Protein AF-A0A1F6CID1-F1 (afdb_monomer)

Secondary structure (DSSP, 8-state):
-HHHHHHHHHHHT-GGGTT-------SS---HHHHHHHHHHHTTS--------HHHHHTSTTTTT---TT--SS------HHHHHHH------HHHHHHHHHHHHHHH--S-PPTTGGGHHHHHHHHHHHHHHHHHHHTT-

Sequence (141 aa):
MEDAAENFLRALNSPDAAHQTYHIATQEVLTPERWAMLIYQAAGHACAITYVPEKVIQGQEVLKAYSSPLTRPIPYVHDLSRAERDFGFRTTPVAQWVQKTVDWYRAQYKGGPSKGYEHRAAELALMEKWNSAFERFVSQF

InterPro domains:
  IPR036291 NAD(P)-binding domain superfamily [SSF51735] (2-110)

Organism: Handelsmanbacteria sp. (strain RIFCSPLOWO2_12_FULL_64_10) (NCBI:txid1817868)

pLDDT: mean 90.68, std 7.28, range [62.41, 97.25]

Structure (mmCIF, N/CA/C/O backbone):
data_AF-A0A1F6CID1-F1
#
_entry.id   AF-A0A1F6CID1-F1
#
loop_
_atom_site.group_PDB
_atom_site.id
_atom_site.type_symbol
_atom_site.label_atom_id
_atom_site.label_alt_id
_atom_site.label_comp_id
_atom_site.label_asym_id
_atom_site.label_entity_id
_atom_site.label_seq_id
_atom_site.pdbx_PDB_ins_code
_atom_site.Cartn_x
_atom_site.Cartn_y
_atom_site.Cartn_z
_atom_site.occupancy
_atom_site.B_iso_or_equiv
_atom_site.auth_seq_id
_atom_site.auth_comp_id
_atom_site.auth_asym_id
_atom_site.auth_atom_id
_atom_site.pdbx_PDB_model_num
ATOM 1 N N . MET A 1 1 ? 13.700 -3.553 -4.966 1.00 63.53 1 MET A N 1
ATOM 2 C CA . MET A 1 1 ? 14.729 -2.756 -5.669 1.00 63.53 1 MET A CA 1
ATOM 3 C C . MET A 1 1 ? 15.201 -3.441 -6.949 1.00 63.53 1 MET A C 1
ATOM 5 O O . MET A 1 1 ? 15.569 -2.726 -7.866 1.00 63.53 1 MET A O 1
ATOM 9 N N . GLU A 1 2 ? 15.121 -4.775 -7.041 1.00 84.88 2 GLU A N 1
ATOM 10 C CA . GLU A 1 2 ? 15.492 -5.558 -8.236 1.00 84.88 2 GLU A CA 1
ATOM 11 C C . GLU A 1 2 ? 14.757 -5.107 -9.510 1.00 84.88 2 GLU A C 1
ATOM 13 O O . GLU A 1 2 ? 15.420 -4.699 -10.458 1.00 84.88 2 GLU A O 1
ATOM 18 N N . ASP A 1 3 ? 13.420 -5.041 -9.502 1.00 88.94 3 ASP A N 1
ATOM 19 C CA . ASP A 1 3 ? 12.649 -4.633 -10.690 1.00 88.94 3 ASP A CA 1
ATOM 20 C C . ASP A 1 3 ? 13.043 -3.251 -11.228 1.00 88.94 3 ASP A C 1
ATOM 22 O O . ASP A 1 3 ? 13.131 -3.050 -12.435 1.00 88.94 3 ASP A O 1
ATOM 26 N N . ALA A 1 4 ? 13.283 -2.272 -10.350 1.00 88.00 4 ALA A N 1
ATOM 27 C CA . ALA A 1 4 ? 13.658 -0.926 -10.780 1.00 88.00 4 ALA A CA 1
ATOM 28 C C . ALA A 1 4 ? 15.013 -0.933 -11.506 1.00 88.00 4 ALA A C 1
ATOM 30 O O . ALA A 1 4 ? 15.154 -0.297 -12.547 1.00 88.00 4 ALA A O 1
ATOM 31 N N . ALA A 1 5 ? 15.984 -1.687 -10.983 1.00 91.50 5 ALA A N 1
ATOM 32 C CA . ALA A 1 5 ? 17.291 -1.843 -11.608 1.00 91.50 5 ALA A CA 1
ATOM 33 C C . ALA A 1 5 ? 17.193 -2.599 -12.942 1.00 91.50 5 ALA A C 1
ATOM 35 O O . ALA A 1 5 ? 17.777 -2.169 -13.934 1.00 91.50 5 ALA A O 1
ATOM 36 N N . GLU A 1 6 ? 16.416 -3.681 -12.998 1.00 92.81 6 GLU A N 1
ATOM 37 C CA . GLU A 1 6 ? 16.235 -4.457 -14.225 1.00 92.81 6 GLU A CA 1
ATOM 38 C C . GLU A 1 6 ? 15.565 -3.625 -15.326 1.00 92.81 6 GLU A C 1
ATOM 40 O O . GLU A 1 6 ? 16.035 -3.599 -16.462 1.00 92.81 6 GLU A O 1
ATOM 45 N N . ASN A 1 7 ? 14.510 -2.878 -14.995 1.00 93.00 7 ASN A N 1
ATOM 46 C CA . ASN A 1 7 ? 13.846 -2.002 -15.958 1.00 93.00 7 ASN A CA 1
ATOM 47 C C . ASN A 1 7 ? 14.724 -0.828 -16.394 1.00 93.00 7 ASN A C 1
ATOM 49 O O . ASN A 1 7 ? 14.651 -0.413 -17.548 1.00 93.00 7 ASN A O 1
ATOM 53 N N . PHE A 1 8 ? 15.590 -0.326 -15.514 1.00 93.38 8 PHE A N 1
ATOM 54 C CA . PHE A 1 8 ? 16.579 0.676 -15.891 1.00 93.38 8 PHE A CA 1
ATOM 55 C C . PHE A 1 8 ? 17.575 0.124 -16.920 1.00 93.38 8 PHE A C 1
ATOM 57 O O . PHE A 1 8 ? 17.846 0.779 -17.923 1.00 93.38 8 PHE A O 1
ATOM 64 N N . LEU A 1 9 ? 18.056 -1.110 -16.736 1.00 94.69 9 LEU A N 1
ATOM 65 C CA . LEU A 1 9 ? 18.908 -1.781 -17.723 1.00 94.69 9 LEU A CA 1
ATOM 66 C C . LEU A 1 9 ? 18.174 -2.023 -19.049 1.00 94.69 9 LEU A C 1
ATOM 68 O O . LEU A 1 9 ? 18.762 -1.840 -20.112 1.00 94.69 9 LEU A O 1
ATOM 72 N N . ARG A 1 10 ? 16.891 -2.399 -19.009 1.00 94.94 10 ARG A N 1
ATOM 73 C CA . ARG A 1 10 ? 16.064 -2.536 -20.221 1.00 94.94 10 ARG A CA 1
ATOM 74 C C . ARG A 1 10 ? 15.965 -1.215 -20.981 1.00 94.94 10 ARG A C 1
ATOM 76 O O . ARG A 1 10 ? 16.165 -1.205 -22.190 1.00 94.94 10 ARG A O 1
ATOM 83 N N . ALA A 1 11 ? 15.721 -0.113 -20.274 1.00 95.00 11 ALA A N 1
ATOM 84 C CA . ALA A 1 11 ? 15.662 1.216 -20.872 1.00 95.00 11 ALA A CA 1
ATOM 85 C C . ALA A 1 11 ? 17.015 1.636 -21.472 1.00 95.00 11 ALA A C 1
ATOM 87 O O . ALA A 1 11 ? 17.051 2.106 -22.602 1.00 95.00 11 ALA A O 1
ATOM 88 N N . LEU A 1 12 ? 18.134 1.405 -20.775 1.00 94.94 12 LEU A N 1
ATOM 89 C CA . LEU A 1 12 ? 19.475 1.717 -21.295 1.00 94.94 12 LEU A CA 1
ATOM 90 C C . LEU A 1 12 ? 19.817 0.964 -22.587 1.00 94.94 12 LEU A C 1
ATOM 92 O O . LEU A 1 12 ? 20.545 1.487 -23.426 1.00 94.94 12 LEU A O 1
ATOM 96 N N . ASN A 1 13 ? 19.305 -0.257 -22.737 1.00 95.00 13 ASN A N 1
ATOM 97 C CA . ASN A 1 13 ? 19.557 -1.100 -23.902 1.00 95.00 13 ASN A CA 1
ATOM 98 C C . ASN A 1 13 ? 18.533 -0.904 -25.032 1.00 95.00 13 ASN A C 1
ATOM 100 O O . ASN A 1 13 ? 18.645 -1.569 -26.061 1.00 95.00 13 ASN A O 1
ATOM 104 N N . SER A 1 14 ? 17.542 -0.022 -24.859 1.00 95.31 14 SER A N 1
ATOM 105 C CA . SER A 1 14 ? 16.543 0.268 -25.885 1.00 95.31 14 SER A CA 1
ATOM 106 C C . SER A 1 14 ? 16.866 1.576 -26.615 1.00 95.31 14 SER A C 1
ATOM 108 O O . SER A 1 14 ? 16.868 2.640 -25.990 1.00 95.31 14 SER A O 1
ATOM 110 N N . PRO A 1 15 ? 17.076 1.543 -27.944 1.00 94.00 15 PRO A N 1
ATOM 111 C CA . PRO A 1 15 ? 17.193 2.757 -28.748 1.00 94.00 15 PRO A CA 1
ATOM 112 C C . PRO A 1 15 ? 15.956 3.662 -28.647 1.00 94.00 15 PRO A C 1
ATOM 114 O O . PRO A 1 15 ? 16.092 4.884 -28.656 1.00 94.00 15 PRO A O 1
ATOM 117 N N . ASP A 1 16 ? 14.766 3.074 -28.490 1.00 95.19 16 ASP A N 1
ATOM 118 C CA . ASP A 1 16 ? 13.491 3.800 -28.419 1.00 95.19 16 ASP A CA 1
ATOM 119 C C . ASP A 1 16 ? 13.345 4.605 -27.117 1.00 95.19 16 ASP A C 1
ATOM 121 O O . ASP A 1 16 ? 12.575 5.565 -27.056 1.00 95.19 16 ASP A O 1
ATOM 125 N N . ALA A 1 17 ? 14.123 4.256 -26.086 1.00 93.56 17 ALA A N 1
ATOM 126 C CA . ALA A 1 17 ? 14.154 4.970 -24.814 1.00 93.56 17 ALA A CA 1
ATOM 127 C C . ALA A 1 17 ? 14.998 6.256 -24.839 1.00 93.56 17 ALA A C 1
ATOM 129 O O . ALA A 1 17 ? 14.925 7.065 -23.906 1.00 93.56 17 ALA A O 1
ATOM 130 N N . ALA A 1 18 ? 15.787 6.480 -25.894 1.00 93.69 18 ALA A N 1
ATOM 131 C CA . ALA A 1 18 ? 16.653 7.646 -25.997 1.00 93.69 18 ALA A CA 1
ATOM 132 C C . ALA A 1 18 ? 15.844 8.957 -26.047 1.00 93.69 18 ALA A C 1
ATOM 134 O O . ALA A 1 18 ? 14.921 9.123 -26.845 1.00 93.69 18 ALA A O 1
ATOM 135 N N . HIS A 1 19 ? 16.229 9.921 -25.203 1.00 93.56 19 HIS A N 1
ATOM 136 C CA . HIS A 1 19 ? 15.591 11.243 -25.085 1.00 93.56 19 HIS A CA 1
ATOM 137 C C . HIS A 1 19 ? 14.110 11.215 -24.676 1.00 93.56 19 HIS A C 1
ATOM 139 O O . HIS A 1 19 ? 13.376 12.168 -24.939 1.00 93.56 19 HIS A O 1
ATOM 145 N N . GLN A 1 20 ? 13.668 10.142 -24.017 1.00 95.50 20 GLN A N 1
ATOM 146 C CA . GLN A 1 20 ? 12.290 9.992 -23.564 1.00 95.50 20 GLN A CA 1
ATOM 147 C C . GLN A 1 20 ? 12.165 10.043 -22.042 1.00 95.50 20 GLN A C 1
ATOM 149 O O . GLN A 1 20 ? 13.088 9.711 -21.300 1.00 95.50 20 GLN A O 1
ATOM 154 N N . THR A 1 21 ? 10.972 10.426 -21.585 1.00 94.12 21 THR A N 1
ATOM 155 C CA . THR A 1 21 ? 10.573 10.377 -20.174 1.00 94.12 21 THR A CA 1
ATOM 156 C C . THR A 1 21 ? 9.521 9.293 -19.985 1.00 94.12 21 THR A C 1
ATOM 158 O O . THR A 1 21 ? 8.555 9.218 -20.751 1.00 94.12 21 THR A O 1
ATOM 161 N N . TYR A 1 22 ? 9.694 8.488 -18.936 1.00 93.81 22 TYR A N 1
ATOM 162 C CA . TYR A 1 22 ? 8.811 7.381 -18.579 1.00 93.81 22 TYR A CA 1
ATOM 163 C C . TYR A 1 22 ? 8.396 7.459 -17.114 1.00 93.81 22 TYR A C 1
ATOM 165 O O . TYR A 1 22 ? 9.179 7.864 -16.254 1.00 93.81 22 TYR A O 1
ATOM 173 N N . HIS A 1 23 ? 7.180 7.004 -16.824 1.00 91.19 23 HIS A N 1
ATOM 174 C CA . HIS A 1 23 ? 6.785 6.664 -15.464 1.00 91.19 23 HIS A CA 1
ATOM 175 C C . HIS A 1 23 ? 7.241 5.240 -15.146 1.00 91.19 23 HIS A C 1
ATOM 177 O O . HIS A 1 23 ? 7.015 4.326 -15.934 1.00 91.19 23 HIS A O 1
ATOM 183 N N . ILE A 1 24 ? 7.856 5.061 -13.978 1.00 89.12 24 ILE A N 1
ATOM 184 C CA . ILE A 1 24 ? 8.244 3.756 -13.443 1.00 89.12 24 ILE A CA 1
ATOM 185 C C . ILE A 1 24 ? 7.465 3.545 -12.148 1.00 89.12 24 ILE A C 1
ATOM 187 O O . ILE A 1 24 ? 7.702 4.227 -11.152 1.00 89.12 24 ILE A O 1
ATOM 191 N N . ALA A 1 25 ? 6.509 2.623 -12.184 1.00 89.75 25 ALA A N 1
ATOM 192 C CA . ALA A 1 25 ? 5.639 2.286 -11.063 1.00 89.75 25 ALA A CA 1
ATOM 193 C C . ALA A 1 25 ? 5.206 0.817 -11.161 1.00 89.75 25 ALA A C 1
ATOM 195 O O . ALA A 1 25 ? 5.449 0.157 -12.169 1.00 89.75 25 ALA A O 1
ATOM 196 N N . THR A 1 26 ? 4.563 0.292 -10.122 1.00 89.62 26 THR A N 1
ATOM 197 C CA . THR A 1 26 ? 3.958 -1.043 -10.181 1.00 89.62 26 THR A CA 1
ATOM 198 C C . THR A 1 26 ? 2.867 -1.091 -11.254 1.00 89.62 26 THR A C 1
ATOM 200 O O . THR A 1 26 ? 2.051 -0.177 -11.336 1.00 89.62 26 THR A O 1
ATOM 203 N N . GLN A 1 27 ? 2.834 -2.161 -12.059 1.00 92.31 27 GLN A N 1
ATOM 204 C CA . GLN A 1 27 ? 1.794 -2.356 -13.080 1.00 92.31 27 GLN A CA 1
ATOM 205 C C . GLN A 1 27 ? 0.415 -2.676 -12.481 1.00 92.31 27 GLN A C 1
ATOM 207 O O . GLN A 1 27 ? -0.612 -2.405 -13.099 1.00 92.31 27 GLN A O 1
ATOM 212 N N . GLU A 1 28 ? 0.371 -3.251 -11.278 1.00 93.25 28 GLU A N 1
ATOM 213 C CA . GLU A 1 28 ? -0.884 -3.504 -10.572 1.00 93.25 28 GLU A CA 1
ATOM 214 C C . G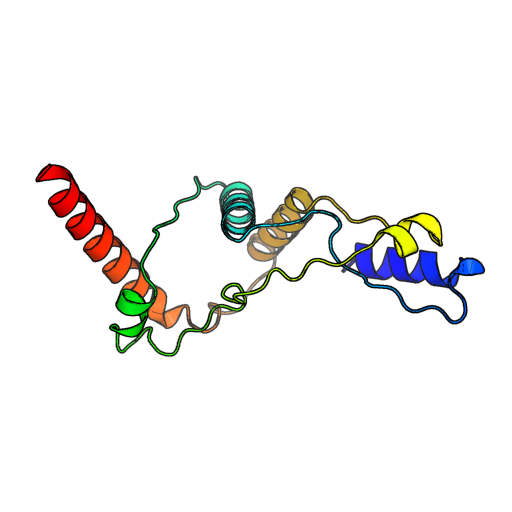LU A 1 28 ? -1.400 -2.227 -9.896 1.00 93.25 28 GLU A C 1
ATOM 216 O O . GLU A 1 28 ? -0.705 -1.613 -9.084 1.00 93.25 28 GLU A O 1
ATOM 221 N N . VAL A 1 29 ? -2.655 -1.866 -10.172 1.00 90.88 29 VAL A N 1
ATOM 222 C CA . VAL A 1 29 ? -3.363 -0.806 -9.442 1.00 90.88 29 VAL A CA 1
ATOM 223 C C . VAL A 1 29 ? -3.836 -1.352 -8.095 1.00 90.88 29 VAL A C 1
ATOM 225 O O . VAL A 1 29 ? -4.517 -2.378 -8.030 1.00 90.88 29 VAL A O 1
ATOM 228 N N . LEU A 1 30 ? -3.487 -0.657 -7.012 1.00 89.38 30 LEU A N 1
ATOM 229 C CA . LEU A 1 30 ? -3.772 -1.082 -5.642 1.00 89.38 30 LEU A CA 1
ATOM 230 C C . LEU A 1 30 ? -4.685 -0.085 -4.934 1.00 89.38 30 LEU A C 1
ATOM 232 O O . LEU A 1 30 ? -4.445 1.121 -4.966 1.00 89.38 30 LEU A O 1
ATOM 236 N N . THR A 1 31 ? -5.691 -0.608 -4.236 1.00 89.56 31 THR A N 1
ATOM 237 C CA . THR A 1 31 ? -6.425 0.151 -3.219 1.00 89.56 31 THR A CA 1
ATOM 238 C C . THR A 1 31 ? -5.766 -0.042 -1.849 1.00 89.56 31 THR A C 1
ATOM 240 O O . THR A 1 31 ? -5.072 -1.049 -1.646 1.00 89.56 31 THR A O 1
ATOM 243 N N . PRO A 1 32 ? -5.981 0.870 -0.882 1.00 88.00 32 PRO A N 1
ATOM 244 C CA . PRO A 1 32 ? -5.510 0.687 0.490 1.00 88.00 32 PRO A CA 1
ATOM 245 C C . PRO A 1 32 ? -5.975 -0.634 1.121 1.00 88.00 32 PRO A C 1
ATOM 247 O O . PRO A 1 32 ? -5.197 -1.286 1.815 1.00 88.00 32 PRO A O 1
ATOM 250 N N . GLU A 1 33 ? -7.201 -1.075 0.835 1.00 91.06 33 GLU A N 1
ATOM 251 C CA . GLU A 1 33 ? -7.752 -2.341 1.329 1.00 91.06 33 GLU A CA 1
ATOM 252 C C . GLU A 1 33 ? -6.996 -3.537 0.757 1.00 91.06 33 GLU A C 1
ATOM 254 O O . GLU A 1 33 ? -6.588 -4.427 1.504 1.00 91.06 33 GLU A O 1
ATOM 259 N N . ARG A 1 34 ? -6.751 -3.554 -0.562 1.00 92.31 34 ARG A N 1
ATOM 260 C CA . ARG A 1 34 ? -5.984 -4.635 -1.195 1.00 92.31 34 ARG A CA 1
ATOM 261 C C . ARG A 1 34 ? -4.546 -4.658 -0.687 1.00 92.31 34 ARG A C 1
ATOM 263 O O . ARG A 1 34 ? -4.009 -5.734 -0.443 1.00 92.31 34 ARG A O 1
ATOM 270 N N . TRP A 1 35 ? -3.940 -3.490 -0.491 1.00 91.94 35 TRP A N 1
ATOM 271 C CA . TRP A 1 35 ? -2.606 -3.369 0.089 1.00 91.94 35 TRP A CA 1
ATOM 272 C C . TRP A 1 35 ? -2.536 -3.943 1.510 1.00 91.94 35 TRP A C 1
ATOM 274 O O . TRP A 1 35 ? -1.692 -4.795 1.789 1.00 91.94 35 TRP A O 1
ATOM 284 N N . ALA A 1 36 ? -3.459 -3.537 2.389 1.00 92.44 36 ALA A N 1
ATOM 285 C CA . ALA A 1 36 ? -3.554 -4.057 3.750 1.00 92.44 36 ALA A CA 1
ATOM 286 C C . ALA A 1 36 ? -3.776 -5.576 3.756 1.00 92.44 36 ALA A C 1
ATOM 288 O O . ALA A 1 36 ? -3.089 -6.299 4.476 1.00 92.44 36 ALA A O 1
ATOM 289 N N . MET A 1 37 ? -4.677 -6.076 2.910 1.00 95.31 37 MET A N 1
ATOM 290 C CA . MET A 1 37 ? -4.955 -7.504 2.790 1.00 95.31 37 MET A CA 1
ATOM 291 C C . MET A 1 37 ? -3.705 -8.313 2.423 1.00 95.31 37 MET A C 1
ATOM 293 O O . MET A 1 37 ? -3.436 -9.320 3.075 1.00 95.31 37 MET A O 1
ATOM 297 N N . LEU A 1 38 ? -2.924 -7.867 1.433 1.00 96.06 38 LEU A N 1
ATOM 298 C CA . LEU A 1 38 ? -1.693 -8.553 1.023 1.00 96.06 38 LEU A CA 1
ATOM 299 C C . LEU A 1 38 ? -0.662 -8.612 2.158 1.00 96.06 38 LEU A C 1
ATOM 301 O O . LEU A 1 38 ? -0.027 -9.647 2.351 1.00 96.06 38 LEU A O 1
ATOM 305 N N . ILE A 1 39 ? -0.525 -7.537 2.942 1.00 94.94 39 ILE A N 1
ATOM 306 C CA . ILE A 1 39 ? 0.382 -7.506 4.100 1.00 94.94 39 ILE A CA 1
ATOM 307 C C . ILE A 1 39 ? -0.069 -8.502 5.173 1.00 94.94 39 ILE A C 1
ATOM 309 O O . ILE A 1 39 ? 0.749 -9.275 5.668 1.00 94.94 39 ILE A O 1
ATOM 313 N N . TYR A 1 40 ? -1.359 -8.513 5.520 1.00 95.56 40 TYR A N 1
ATOM 314 C CA . TYR A 1 40 ? -1.907 -9.446 6.511 1.00 95.56 40 TYR A CA 1
ATOM 315 C C . TYR A 1 40 ? -1.730 -10.903 6.080 1.00 95.56 40 TYR A C 1
ATOM 317 O O . TYR A 1 40 ? -1.262 -11.722 6.871 1.00 95.56 40 TYR A O 1
ATOM 325 N N . GLN A 1 41 ? -2.033 -11.210 4.817 1.00 96.38 41 GLN A N 1
ATOM 326 C CA . GLN A 1 41 ? -1.858 -12.547 4.253 1.00 96.38 41 GLN A CA 1
ATOM 327 C C . GLN A 1 41 ? -0.394 -12.990 4.291 1.00 96.38 41 GLN A C 1
ATOM 329 O O . GLN A 1 41 ? -0.109 -14.080 4.782 1.00 96.38 41 GLN A O 1
ATOM 334 N N . ALA A 1 42 ? 0.539 -12.136 3.862 1.00 97.25 42 ALA A N 1
ATOM 335 C CA . ALA A 1 42 ? 1.970 -12.432 3.931 1.00 97.25 42 ALA A CA 1
ATOM 336 C C . ALA A 1 42 ? 2.469 -12.602 5.378 1.00 97.25 42 ALA A C 1
ATOM 338 O O . ALA A 1 42 ? 3.365 -13.402 5.666 1.00 97.25 42 ALA A O 1
ATOM 339 N N . ALA A 1 43 ? 1.849 -11.886 6.317 1.00 95.56 43 ALA A N 1
ATOM 340 C CA . ALA A 1 43 ? 2.082 -12.046 7.742 1.00 95.56 43 ALA A CA 1
ATOM 341 C C . ALA A 1 43 ? 1.374 -13.279 8.350 1.00 95.56 43 ALA A C 1
ATOM 343 O O . ALA A 1 43 ? 1.600 -13.578 9.519 1.00 95.56 43 ALA A O 1
ATOM 344 N N . GLY A 1 44 ? 0.586 -14.046 7.593 1.00 96.50 44 GLY A N 1
ATOM 345 C CA . GLY A 1 44 ? -0.107 -15.239 8.091 1.00 96.50 44 GLY A CA 1
ATOM 346 C C . GLY A 1 44 ?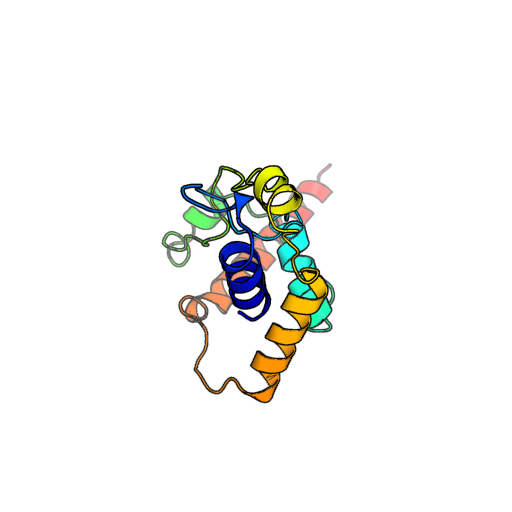 -1.327 -14.936 8.967 1.00 96.50 44 GLY A C 1
ATOM 347 O O . GLY A 1 44 ? -1.705 -15.759 9.797 1.00 96.50 44 GLY A O 1
ATOM 348 N N . HIS A 1 45 ? -1.940 -13.763 8.801 1.00 95.50 45 HIS A N 1
ATOM 349 C CA . HIS A 1 45 ? -3.111 -13.329 9.557 1.00 95.50 45 HIS A CA 1
ATOM 350 C C . HIS A 1 45 ? -4.302 -13.045 8.634 1.00 95.50 45 HIS A C 1
ATOM 352 O O . HIS A 1 45 ? -4.145 -12.610 7.493 1.00 95.50 45 HIS A O 1
ATOM 358 N N . ALA A 1 46 ? -5.517 -13.243 9.149 1.00 93.75 46 ALA A N 1
ATOM 359 C CA . ALA A 1 46 ? -6.720 -12.743 8.494 1.00 93.75 46 ALA A CA 1
ATOM 360 C C . ALA A 1 46 ? -6.738 -11.210 8.553 1.00 93.75 46 ALA A C 1
ATOM 362 O O . ALA A 1 46 ? -6.460 -10.625 9.601 1.00 93.75 46 ALA A O 1
ATOM 363 N N . CYS A 1 47 ? -7.051 -10.560 7.431 1.00 93.31 47 CYS A N 1
ATOM 364 C CA . CYS A 1 47 ? -7.101 -9.105 7.376 1.00 93.31 47 CYS A CA 1
ATOM 365 C C . CYS A 1 47 ? -8.274 -8.568 8.204 1.00 93.31 47 CYS A C 1
ATOM 367 O O . CYS A 1 47 ? -9.409 -9.004 8.025 1.00 93.31 47 CYS A O 1
ATOM 369 N N . ALA A 1 48 ? -7.991 -7.604 9.080 1.00 90.56 48 ALA A N 1
ATOM 370 C CA . ALA A 1 48 ? -8.989 -6.889 9.861 1.00 90.56 48 ALA A CA 1
ATOM 371 C C . ALA A 1 48 ? -8.876 -5.387 9.575 1.00 90.56 48 ALA A C 1
ATOM 373 O O . ALA A 1 48 ? -7.840 -4.770 9.834 1.00 90.56 48 ALA A O 1
ATOM 374 N N . ILE A 1 49 ? -9.948 -4.806 9.032 1.00 90.75 49 ILE A N 1
ATOM 375 C CA . ILE A 1 49 ? -10.048 -3.380 8.706 1.00 90.75 49 ILE A CA 1
ATOM 376 C C . ILE A 1 49 ? -11.248 -2.814 9.460 1.00 90.75 49 ILE A C 1
ATOM 378 O O . ILE A 1 49 ? -12.349 -3.349 9.366 1.00 90.75 49 ILE A O 1
ATOM 382 N N . THR A 1 50 ? -11.036 -1.725 10.198 1.00 91.44 50 THR A N 1
ATOM 383 C CA . THR A 1 50 ? -12.117 -0.954 10.821 1.00 91.44 50 THR A CA 1
ATOM 384 C C . THR A 1 50 ? -12.239 0.390 10.118 1.00 91.44 50 THR A C 1
ATOM 386 O O . THR A 1 50 ? -11.278 1.156 10.062 1.00 91.44 50 THR A O 1
ATOM 389 N N . TYR A 1 51 ? -13.424 0.676 9.584 1.00 90.62 51 TYR A N 1
ATOM 390 C CA . TYR A 1 51 ? -13.707 1.918 8.869 1.00 90.62 51 TYR A CA 1
ATOM 391 C C . TYR A 1 51 ? -14.178 2.987 9.855 1.00 90.62 51 TYR A C 1
ATOM 393 O O . TYR A 1 51 ? -15.334 2.990 10.280 1.00 90.62 51 TYR A O 1
ATOM 401 N N . VAL A 1 52 ? -13.270 3.889 10.228 1.00 89.94 52 VAL A N 1
ATOM 402 C CA . VAL A 1 52 ? -13.546 5.004 11.142 1.00 89.94 52 VAL A CA 1
ATOM 403 C C . VAL A 1 52 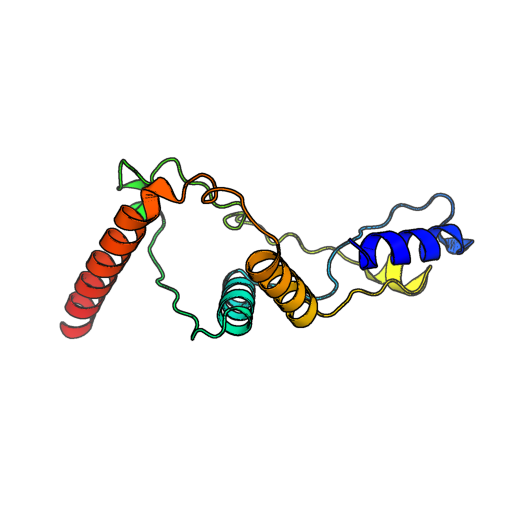? -13.592 6.313 10.346 1.00 89.94 52 VAL A C 1
ATOM 405 O O . VAL A 1 52 ? -12.637 6.606 9.624 1.00 89.94 52 VAL A O 1
ATOM 408 N N . PRO A 1 53 ? -14.653 7.134 10.466 1.00 89.69 53 PRO A N 1
ATOM 409 C CA . PRO A 1 53 ? -14.702 8.440 9.822 1.00 89.69 53 PRO A CA 1
ATOM 410 C C . PRO A 1 53 ? -13.558 9.347 10.282 1.00 89.69 53 PRO A C 1
ATOM 412 O O . PRO A 1 53 ? -13.264 9.431 11.474 1.00 89.69 53 PRO A O 1
ATOM 415 N N . GLU A 1 54 ? -12.975 10.108 9.356 1.00 86.12 54 GLU A N 1
ATOM 416 C CA . GLU A 1 54 ? -11.844 11.002 9.639 1.00 86.12 54 GLU A CA 1
ATOM 417 C C . GLU A 1 54 ? -12.121 11.959 10.808 1.00 86.12 54 GLU A C 1
ATOM 419 O O . GLU A 1 54 ? -11.285 12.110 11.693 1.00 86.12 54 GLU A O 1
ATOM 424 N N . LYS A 1 55 ? -13.331 12.532 10.884 1.00 88.44 55 LYS A N 1
ATOM 425 C CA . LYS A 1 55 ? -13.736 13.428 11.983 1.00 88.44 55 LYS A CA 1
ATOM 426 C C . LYS A 1 55 ? -13.633 12.773 13.365 1.00 88.44 55 LYS A C 1
ATOM 428 O O . LYS A 1 55 ? -13.358 13.452 14.348 1.00 88.44 55 LYS A O 1
ATOM 433 N N . VAL A 1 56 ? -13.857 11.462 13.449 1.00 90.88 56 VAL A N 1
ATOM 434 C CA . VAL A 1 56 ? -13.762 10.699 14.701 1.00 90.88 56 VAL A CA 1
ATOM 435 C C . VAL A 1 56 ? -12.298 10.482 15.087 1.00 90.88 56 VAL A C 1
ATOM 437 O O . VAL A 1 56 ? -11.961 10.589 16.266 1.00 90.88 56 VAL A O 1
ATOM 440 N N . ILE A 1 57 ? -11.428 10.240 14.09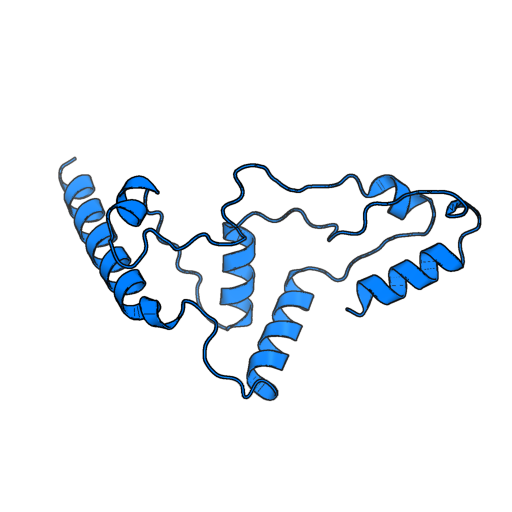9 1.00 88.88 57 ILE A N 1
ATOM 441 C CA . ILE A 1 57 ? -9.974 10.114 14.289 1.00 88.88 57 ILE A CA 1
ATOM 442 C C . ILE A 1 57 ? -9.376 11.462 14.711 1.00 88.88 57 ILE A C 1
ATOM 444 O O . ILE A 1 57 ? -8.666 11.534 15.710 1.00 88.88 57 ILE A O 1
ATOM 448 N N . GLN A 1 58 ? -9.712 12.542 14.001 1.00 86.88 58 GLN A N 1
ATOM 449 C CA . GLN A 1 58 ? -9.242 13.902 14.287 1.00 86.88 58 GLN A CA 1
ATOM 450 C C . GLN A 1 58 ? -9.715 14.424 15.651 1.00 86.88 58 GLN A C 1
ATOM 452 O O . GLN A 1 58 ? -9.046 15.260 16.250 1.00 86.88 58 GLN A O 1
ATOM 457 N N . GLY A 1 59 ? -10.837 13.911 16.165 1.00 89.38 59 GLY A N 1
ATOM 458 C CA . GLY A 1 59 ? -11.305 14.197 17.521 1.00 89.38 59 GLY A CA 1
ATOM 459 C C . GLY A 1 59 ? -10.463 13.551 18.631 1.00 89.38 59 GLY A C 1
ATOM 460 O O . GLY A 1 59 ? -10.686 13.853 19.801 1.00 89.38 59 GLY A O 1
ATOM 461 N N . GLN A 1 60 ? -9.517 12.661 18.305 1.00 89.00 60 GLN A N 1
ATOM 462 C CA . GLN A 1 60 ? -8.586 12.092 19.279 1.00 89.00 60 GLN A CA 1
ATOM 463 C C . GLN A 1 60 ? -7.311 12.935 19.352 1.00 89.00 60 GLN A C 1
ATOM 465 O O . GLN A 1 60 ? -6.519 12.957 18.411 1.00 89.00 60 GLN A O 1
ATOM 470 N N . GLU A 1 61 ? -7.054 13.552 20.506 1.00 87.88 61 G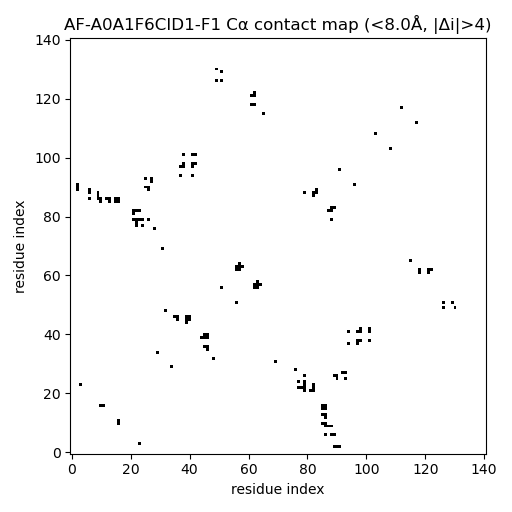LU A N 1
ATOM 471 C CA . GLU A 1 61 ? -5.874 14.404 20.732 1.00 87.88 61 GLU A CA 1
ATOM 472 C C . GLU A 1 61 ? -4.543 13.731 20.363 1.00 87.88 61 GLU A C 1
ATOM 474 O O . GLU A 1 61 ? -3.650 14.376 19.818 1.00 87.88 61 GLU A O 1
ATOM 479 N N . VAL A 1 62 ? -4.430 12.424 20.615 1.00 87.62 62 VAL A N 1
ATOM 480 C CA . VAL A 1 62 ? -3.219 11.630 20.354 1.00 87.62 62 VAL A CA 1
ATOM 481 C C . VAL A 1 62 ? -3.065 11.266 18.870 1.00 87.62 62 VAL A C 1
ATOM 483 O O . VAL A 1 62 ? -1.946 11.095 18.400 1.00 87.62 62 VAL A O 1
ATOM 486 N N . LEU A 1 63 ? -4.166 11.171 18.114 1.00 85.56 63 LEU A N 1
ATOM 487 C CA . LEU A 1 63 ? -4.156 10.710 16.717 1.00 85.56 63 LEU A CA 1
ATOM 488 C C . LEU A 1 63 ? -4.368 11.841 15.703 1.00 85.56 63 LEU A C 1
ATOM 490 O O . LEU A 1 63 ? -4.145 11.635 14.515 1.00 85.56 63 LEU A O 1
ATOM 494 N N . LYS A 1 64 ? -4.739 13.052 16.140 1.00 81.50 64 LYS A N 1
ATOM 495 C CA . LYS A 1 64 ? -5.023 14.194 15.250 1.00 81.50 64 LYS A CA 1
ATOM 496 C C . LYS A 1 64 ? -3.859 14.589 14.335 1.00 81.50 64 LYS A C 1
ATOM 498 O O . LYS A 1 64 ? -4.080 15.143 13.266 1.00 81.50 64 LYS A O 1
ATOM 503 N N . ALA A 1 65 ? -2.622 14.335 14.768 1.00 75.75 65 ALA A N 1
ATOM 504 C CA . ALA A 1 65 ? -1.411 14.648 14.010 1.00 75.75 65 ALA A CA 1
ATOM 505 C C . ALA A 1 65 ? -0.973 13.507 13.074 1.00 75.75 65 ALA A C 1
ATOM 507 O O . ALA A 1 65 ? -0.002 13.657 12.331 1.00 75.75 65 ALA A O 1
ATOM 508 N N . TYR A 1 66 ? -1.657 12.360 13.113 1.00 70.69 66 TYR A N 1
ATOM 509 C CA . TYR A 1 66 ? -1.323 11.214 12.286 1.00 70.69 66 TYR A CA 1
ATOM 510 C C . TYR A 1 66 ? -1.851 11.411 10.863 1.00 70.69 66 TYR A C 1
ATOM 512 O O . TYR A 1 66 ? -3.055 11.446 10.622 1.00 70.69 66 TYR A O 1
ATOM 520 N N . SER A 1 67 ? -0.930 11.512 9.906 1.00 67.81 67 SER A N 1
ATOM 521 C CA . SER A 1 67 ? -1.231 11.515 8.476 1.00 67.81 67 SER A CA 1
ATOM 522 C C . SER A 1 67 ? -0.564 10.296 7.855 1.00 67.81 67 SER A C 1
ATOM 524 O O . SER A 1 67 ? 0.662 10.247 7.720 1.00 67.81 67 SER A O 1
ATOM 526 N N . SER A 1 68 ? -1.357 9.270 7.544 1.00 66.12 68 SER A N 1
ATOM 527 C CA . SER A 1 68 ? -0.828 8.079 6.884 1.00 66.12 68 SER A CA 1
ATOM 528 C C . SER A 1 68 ? -0.400 8.436 5.456 1.00 66.12 68 SER A C 1
ATOM 530 O O . SER A 1 68 ? -1.138 9.104 4.738 1.00 66.12 68 SER A O 1
ATOM 532 N N . PRO A 1 69 ? 0.752 7.955 4.964 1.00 62.41 69 PRO A N 1
ATOM 533 C CA . PRO A 1 69 ? 1.148 8.178 3.573 1.00 62.41 69 PRO A CA 1
ATOM 534 C C . PRO A 1 69 ? 0.144 7.596 2.556 1.00 62.41 69 PRO A C 1
ATOM 536 O O . PRO A 1 69 ? 0.196 7.960 1.382 1.00 62.41 69 PRO A O 1
ATOM 539 N N . LEU A 1 70 ? -0.776 6.726 2.999 1.00 68.75 70 LEU A N 1
ATOM 540 C CA . LEU A 1 70 ? -1.841 6.133 2.188 1.00 68.75 70 LEU A CA 1
ATOM 541 C C . LEU A 1 70 ? -3.148 6.952 2.167 1.00 68.75 70 LEU A C 1
ATOM 543 O O . LEU A 1 70 ? -4.062 6.575 1.443 1.00 68.75 70 LEU A O 1
ATOM 547 N N . THR A 1 71 ? -3.268 8.063 2.907 1.00 66.50 71 THR A N 1
ATOM 548 C CA . THR A 1 71 ? -4.503 8.885 2.961 1.00 66.50 71 THR A CA 1
ATOM 549 C C . THR A 1 71 ? -4.577 9.959 1.876 1.00 66.50 71 THR A C 1
ATOM 551 O O . THR A 1 71 ? -5.359 10.905 1.983 1.00 66.50 71 THR A O 1
ATOM 554 N N . ARG A 1 72 ? -3.776 9.852 0.808 1.00 69.94 72 ARG A N 1
ATOM 555 C CA . ARG A 1 72 ? -3.883 10.796 -0.310 1.00 69.94 72 ARG A CA 1
ATOM 556 C C . ARG A 1 72 ? -5.271 10.664 -0.956 1.00 69.94 72 ARG A C 1
ATOM 558 O O . ARG A 1 72 ? -5.643 9.557 -1.334 1.00 69.94 72 ARG A O 1
ATOM 565 N N . PRO A 1 73 ? -6.013 11.770 -1.146 1.00 69.50 73 PRO A N 1
ATOM 566 C CA . PRO A 1 73 ? -7.382 11.718 -1.666 1.00 69.50 73 PRO A CA 1
ATOM 567 C C . PRO A 1 73 ? -7.453 11.397 -3.166 1.00 69.50 73 PRO A C 1
ATOM 569 O O . PRO A 1 73 ? -8.540 11.214 -3.703 1.00 69.50 73 PRO A O 1
ATOM 572 N N . ILE A 1 74 ? -6.308 11.356 -3.855 1.00 78.50 74 ILE A N 1
ATOM 573 C CA . ILE A 1 74 ? -6.226 11.158 -5.301 1.00 78.50 74 ILE A CA 1
ATOM 574 C C . ILE A 1 74 ? -5.400 9.895 -5.573 1.00 78.50 74 ILE A C 1
ATOM 576 O O . ILE A 1 74 ? -4.242 9.837 -5.136 1.00 78.50 74 ILE A O 1
ATOM 580 N N . PRO A 1 75 ? -5.953 8.905 -6.304 1.00 80.88 75 PRO A N 1
ATOM 581 C CA . PRO A 1 75 ? -5.192 7.757 -6.774 1.00 80.88 75 PRO A CA 1
ATOM 582 C C . PRO A 1 75 ? -3.974 8.206 -7.583 1.00 80.88 75 PRO A C 1
ATOM 584 O O . PRO A 1 75 ? -4.086 9.009 -8.507 1.00 80.88 75 PRO A O 1
ATOM 587 N N . TYR A 1 76 ? -2.805 7.671 -7.247 1.00 84.19 76 TYR A N 1
ATOM 588 C CA . TYR A 1 76 ? -1.566 7.949 -7.965 1.00 84.19 76 TYR A CA 1
ATOM 589 C C . TYR A 1 76 ? -1.278 6.802 -8.939 1.00 84.19 76 TYR A C 1
ATOM 591 O O . TYR A 1 76 ? -0.534 5.875 -8.625 1.00 84.19 76 TYR A O 1
ATOM 599 N N . VAL A 1 77 ? -1.951 6.834 -10.092 1.00 89.25 77 VAL A N 1
ATOM 600 C CA . VAL A 1 77 ? -1.879 5.802 -11.138 1.00 89.25 77 VAL A CA 1
ATOM 601 C C . VAL A 1 77 ? -1.280 6.414 -12.399 1.00 89.25 77 VAL A C 1
ATOM 603 O O . VAL A 1 77 ? -1.720 7.471 -12.849 1.00 89.25 77 VAL A O 1
ATOM 606 N N . HIS A 1 78 ? -0.279 5.749 -12.969 1.00 90.69 78 HIS A N 1
ATOM 607 C CA . HIS A 1 78 ? 0.414 6.206 -14.169 1.00 90.69 78 HIS A CA 1
ATOM 608 C C . HIS A 1 78 ? 0.090 5.328 -15.372 1.00 90.69 78 HIS A C 1
ATOM 610 O O . HIS A 1 78 ? -0.081 4.120 -15.236 1.00 90.69 78 HIS A O 1
ATOM 616 N N . ASP A 1 79 ? 0.083 5.935 -16.559 1.00 92.56 79 ASP A N 1
ATOM 617 C CA . ASP A 1 79 ? 0.145 5.184 -17.810 1.00 92.56 79 ASP A CA 1
ATOM 618 C C . ASP A 1 79 ? 1.574 4.663 -18.022 1.00 92.56 79 ASP A C 1
ATOM 620 O O . ASP A 1 79 ? 2.527 5.441 -18.145 1.00 92.56 79 ASP A O 1
ATOM 624 N N . LEU A 1 80 ? 1.703 3.336 -18.039 1.00 95.25 80 LEU A N 1
ATOM 625 C CA . LEU A 1 80 ? 2.959 2.610 -18.227 1.00 95.25 80 LEU A CA 1
ATOM 626 C C . LEU A 1 80 ? 3.090 2.027 -19.641 1.00 95.25 80 LEU A C 1
ATOM 628 O O . LEU A 1 80 ? 4.128 1.457 -19.973 1.00 95.25 80 LEU A O 1
ATOM 632 N N . SER A 1 81 ? 2.082 2.210 -20.504 1.00 94.81 81 SER A N 1
ATOM 633 C CA . SER A 1 81 ? 2.016 1.603 -21.839 1.00 94.81 81 SER A CA 1
ATOM 634 C C . SER A 1 81 ? 3.233 1.941 -22.696 1.00 94.81 81 SER A C 1
ATOM 636 O O . SER A 1 81 ? 3.705 1.126 -23.484 1.00 94.81 81 SER A O 1
ATOM 638 N N . ARG A 1 82 ? 3.771 3.151 -22.529 1.00 95.31 82 ARG A N 1
ATOM 639 C CA . ARG A 1 82 ? 4.961 3.605 -23.241 1.00 95.31 82 ARG A CA 1
ATOM 640 C C . ARG A 1 82 ? 6.206 2.815 -22.841 1.00 95.31 82 ARG A C 1
ATOM 642 O O . ARG A 1 82 ? 6.931 2.344 -23.704 1.00 95.31 82 ARG A O 1
ATOM 649 N N . ALA A 1 83 ? 6.418 2.628 -21.542 1.00 96.12 83 ALA A N 1
ATOM 650 C CA . ALA A 1 83 ? 7.537 1.850 -21.021 1.00 96.12 83 ALA A CA 1
ATOM 651 C C . ALA A 1 83 ? 7.426 0.367 -21.423 1.00 96.12 83 ALA A C 1
ATOM 653 O O . ALA A 1 83 ? 8.413 -0.293 -21.749 1.00 96.12 83 ALA A O 1
ATOM 654 N N . GLU A 1 84 ? 6.200 -0.160 -21.447 1.00 95.81 84 GLU A N 1
ATOM 655 C CA . GLU A 1 84 ? 5.927 -1.530 -21.879 1.00 95.81 84 GLU A CA 1
ATOM 656 C C . GLU A 1 84 ? 6.235 -1.759 -23.358 1.00 95.81 84 GLU A C 1
ATOM 658 O O . GLU A 1 84 ? 6.787 -2.805 -23.694 1.00 95.81 84 GLU A O 1
ATOM 663 N N . ARG A 1 85 ? 5.897 -0.803 -24.230 1.00 95.94 85 ARG A N 1
ATOM 664 C CA . ARG A 1 85 ? 6.200 -0.888 -25.664 1.00 95.94 85 ARG A CA 1
ATOM 665 C C . ARG A 1 85 ? 7.681 -0.683 -25.953 1.00 95.94 85 ARG A C 1
ATOM 667 O O . ARG A 1 85 ? 8.264 -1.500 -26.653 1.00 95.94 85 ARG A O 1
ATOM 674 N N . ASP A 1 86 ? 8.267 0.383 -25.412 1.00 96.69 86 ASP A N 1
ATOM 675 C CA . ASP A 1 86 ? 9.581 0.866 -25.847 1.00 96.69 86 ASP A CA 1
ATOM 676 C C . ASP A 1 86 ? 10.728 -0.003 -25.293 1.00 96.69 86 ASP A C 1
ATOM 678 O O . ASP A 1 86 ? 11.782 -0.108 -25.911 1.00 96.69 86 ASP A O 1
ATOM 682 N N . PHE A 1 87 ? 10.561 -0.646 -24.130 1.00 96.19 87 PHE A N 1
ATOM 683 C CA . PHE A 1 87 ? 11.615 -1.498 -23.553 1.00 96.19 87 PHE A CA 1
ATOM 684 C C . PHE A 1 87 ? 11.097 -2.714 -22.772 1.00 96.19 87 PHE A C 1
ATOM 686 O O . PHE A 1 87 ? 11.833 -3.334 -21.999 1.00 96.19 87 PHE A O 1
ATOM 693 N N . GLY A 1 88 ? 9.830 -3.091 -22.962 1.00 95.31 88 GLY A N 1
ATOM 694 C CA . GLY A 1 88 ? 9.279 -4.286 -22.327 1.00 95.31 88 GLY A CA 1
ATOM 695 C C . GLY A 1 88 ? 9.230 -4.181 -20.805 1.00 95.31 88 GLY A C 1
ATOM 696 O O . GLY A 1 88 ? 9.564 -5.157 -20.132 1.00 95.31 88 GLY A O 1
ATOM 697 N N . PHE A 1 89 ? 8.861 -3.015 -20.262 1.00 95.94 89 PHE A N 1
ATOM 698 C CA . PHE A 1 89 ? 8.726 -2.789 -18.819 1.00 95.94 89 PHE A CA 1
ATOM 699 C C . PHE A 1 89 ? 7.892 -3.876 -18.130 1.00 95.94 89 PHE A C 1
ATOM 701 O O . PHE A 1 89 ? 6.800 -4.206 -18.601 1.00 95.94 89 PHE A O 1
ATOM 708 N N . ARG A 1 90 ? 8.383 -4.434 -17.019 1.00 93.94 90 ARG A N 1
ATOM 709 C CA . ARG A 1 90 ? 7.669 -5.453 -16.231 1.00 93.94 90 ARG A CA 1
ATOM 710 C C . ARG A 1 90 ? 7.949 -5.307 -14.744 1.00 93.94 90 ARG A C 1
ATOM 712 O O . ARG A 1 90 ? 9.061 -4.962 -14.360 1.00 93.94 90 ARG A O 1
ATOM 719 N N . THR A 1 91 ? 6.972 -5.641 -13.910 1.00 94.19 91 THR A N 1
ATOM 720 C CA . THR A 1 91 ? 7.149 -5.680 -12.451 1.00 94.19 91 THR A CA 1
ATOM 721 C C . THR A 1 91 ? 6.826 -7.050 -11.879 1.00 94.19 91 THR A C 1
ATOM 723 O O . THR A 1 91 ? 5.911 -7.728 -12.347 1.00 94.19 91 THR A O 1
ATOM 726 N N . THR A 1 92 ? 7.548 -7.433 -10.830 1.00 94.69 92 THR A N 1
ATOM 727 C CA . THR A 1 92 ? 7.209 -8.567 -9.974 1.00 94.69 92 THR A CA 1
ATOM 728 C C . THR A 1 92 ? 5.797 -8.360 -9.406 1.00 94.69 92 THR A C 1
ATOM 730 O O . THR A 1 92 ? 5.488 -7.249 -8.962 1.00 94.69 92 THR A O 1
ATOM 733 N N . PRO A 1 93 ? 4.935 -9.398 -9.374 1.00 95.31 93 PRO A N 1
ATOM 734 C CA . PRO A 1 93 ? 3.617 -9.289 -8.762 1.00 95.31 93 PRO A CA 1
ATOM 735 C C . PRO A 1 93 ? 3.700 -8.791 -7.317 1.00 95.31 93 PRO A C 1
ATOM 737 O O . PRO A 1 93 ? 4.511 -9.278 -6.522 1.00 95.31 93 PRO A O 1
ATOM 740 N N . VAL A 1 94 ? 2.823 -7.860 -6.950 1.00 95.06 94 VAL A N 1
ATOM 741 C CA . VAL A 1 94 ? 2.848 -7.162 -5.659 1.00 95.06 94 VAL A CA 1
ATOM 742 C C . VAL A 1 94 ? 2.805 -8.148 -4.500 1.00 95.06 94 VAL A C 1
ATOM 744 O O . VAL A 1 94 ? 3.539 -7.983 -3.533 1.00 95.06 94 VAL A O 1
ATOM 747 N N . ALA A 1 95 ? 1.998 -9.205 -4.602 1.00 96.06 95 ALA A N 1
ATOM 748 C CA . ALA A 1 95 ? 1.898 -10.228 -3.562 1.00 96.06 95 ALA A CA 1
ATOM 749 C C . ALA A 1 95 ? 3.252 -10.899 -3.261 1.00 96.06 95 ALA A C 1
ATOM 751 O O . ALA A 1 95 ? 3.608 -11.084 -2.100 1.00 96.06 95 ALA A O 1
ATOM 752 N N . GLN A 1 96 ? 4.037 -11.209 -4.298 1.00 96.25 96 GLN A N 1
ATOM 753 C CA . GLN A 1 96 ? 5.368 -11.799 -4.128 1.00 96.25 96 GLN A CA 1
ATOM 754 C C . GLN A 1 96 ? 6.341 -10.791 -3.520 1.00 96.25 96 GLN A C 1
ATOM 756 O O . GLN A 1 96 ? 7.144 -11.143 -2.657 1.00 96.25 96 GLN A O 1
ATOM 761 N N . TRP A 1 97 ? 6.260 -9.531 -3.952 1.00 94.19 97 TRP A N 1
ATOM 762 C CA . TRP A 1 97 ? 7.082 -8.462 -3.399 1.00 94.19 97 TRP A CA 1
ATOM 763 C C . TRP A 1 97 ? 6.800 -8.246 -1.906 1.00 94.19 97 TRP A C 1
ATOM 765 O O . TRP A 1 97 ? 7.732 -8.240 -1.103 1.00 94.19 97 TRP A O 1
ATOM 775 N N . VAL A 1 98 ? 5.522 -8.165 -1.523 1.00 95.69 98 VAL A N 1
ATOM 776 C CA . VAL A 1 98 ? 5.089 -8.035 -0.125 1.00 95.69 98 VAL A CA 1
ATOM 777 C C . VAL A 1 98 ? 5.569 -9.226 0.704 1.00 95.69 98 VAL A C 1
ATOM 779 O O . VAL A 1 98 ? 6.122 -9.014 1.783 1.00 95.69 98 VAL A O 1
ATOM 782 N N . GLN A 1 99 ? 5.444 -10.458 0.195 1.00 97.19 99 GLN A N 1
ATOM 783 C CA . GLN A 1 99 ? 5.945 -11.647 0.889 1.00 97.19 99 GLN A CA 1
ATOM 784 C C . GLN A 1 99 ? 7.451 -11.553 1.161 1.00 97.19 99 GLN A C 1
ATOM 786 O O . GLN A 1 99 ? 7.869 -11.669 2.312 1.00 97.19 99 GLN A O 1
ATOM 791 N N . LYS A 1 100 ? 8.258 -11.244 0.135 1.00 95.75 100 LYS A N 1
ATOM 792 C CA . LYS A 1 100 ? 9.712 -11.062 0.286 1.00 95.75 100 LYS A CA 1
ATOM 793 C C . LYS A 1 100 ? 10.045 -10.006 1.347 1.00 95.75 100 LYS A C 1
ATOM 795 O O . LYS A 1 100 ? 10.966 -10.194 2.141 1.00 95.75 100 LYS A O 1
ATOM 800 N N . THR A 1 101 ? 9.308 -8.893 1.376 1.00 94.12 101 THR A N 1
ATOM 801 C CA . THR A 1 101 ? 9.506 -7.831 2.373 1.00 94.12 101 THR A CA 1
ATOM 802 C C . THR A 1 101 ? 9.160 -8.292 3.788 1.00 94.12 101 THR A C 1
ATOM 804 O O . THR A 1 101 ? 9.929 -8.021 4.711 1.00 94.12 101 THR A O 1
ATOM 807 N N . VAL A 1 102 ? 8.046 -9.004 3.977 1.00 95.56 102 VAL A N 1
ATOM 808 C CA . VAL A 1 102 ? 7.654 -9.552 5.286 1.00 95.56 102 VAL A CA 1
ATOM 809 C C . VAL A 1 102 ? 8.678 -10.574 5.781 1.00 95.56 102 VAL A C 1
ATOM 811 O O . VAL A 1 102 ? 9.089 -10.512 6.943 1.00 95.56 102 VAL A O 1
ATOM 814 N N . ASP A 1 103 ? 9.140 -11.466 4.907 1.00 96.12 103 ASP A N 1
ATOM 815 C CA . ASP A 1 103 ? 10.147 -12.474 5.246 1.00 96.12 103 ASP A CA 1
ATOM 816 C C . ASP A 1 103 ? 11.467 -11.820 5.666 1.00 96.12 103 ASP A C 1
ATOM 818 O O . ASP A 1 103 ? 12.048 -12.180 6.694 1.00 96.12 103 ASP A O 1
ATOM 822 N N . TRP A 1 104 ? 11.909 -10.793 4.931 1.00 95.62 104 TRP A N 1
ATOM 823 C CA . TRP A 1 104 ? 13.083 -10.009 5.305 1.00 95.62 104 TRP A CA 1
ATOM 824 C C . TRP A 1 104 ? 12.898 -9.314 6.658 1.00 95.62 104 TRP A C 1
ATOM 826 O O . TRP A 1 104 ? 13.801 -9.365 7.494 1.00 95.62 104 TRP A O 1
ATOM 836 N N . TYR A 1 105 ? 11.732 -8.710 6.913 1.00 94.12 105 TYR A N 1
ATOM 837 C CA . TYR A 1 105 ? 11.459 -8.037 8.184 1.00 94.12 105 TYR A CA 1
ATOM 838 C C . TYR A 1 105 ? 11.532 -9.018 9.362 1.00 94.12 105 TYR A C 1
ATOM 840 O O . TYR A 1 105 ? 12.136 -8.718 10.386 1.00 94.12 105 TYR A O 1
ATOM 848 N N . ARG A 1 106 ? 11.000 -10.234 9.202 1.00 93.31 106 ARG A N 1
ATOM 849 C CA . ARG A 1 106 ? 11.071 -11.289 10.226 1.00 93.31 106 ARG A CA 1
ATOM 850 C C . ARG A 1 106 ? 12.489 -11.793 10.469 1.00 93.31 106 ARG A C 1
ATOM 852 O O . ARG A 1 106 ? 12.879 -12.002 11.616 1.00 93.31 106 ARG A O 1
ATOM 859 N N . ALA A 1 107 ? 13.247 -12.022 9.401 1.00 96.00 107 ALA A N 1
ATOM 860 C CA . ALA A 1 107 ? 14.556 -12.655 9.498 1.00 96.00 107 ALA A CA 1
ATOM 861 C C . ALA A 1 107 ? 15.669 -11.666 9.885 1.00 96.00 107 ALA A C 1
ATOM 863 O O . ALA A 1 107 ? 16.549 -12.001 10.681 1.00 96.00 107 ALA A O 1
ATOM 864 N N . GLN A 1 108 ? 15.636 -10.451 9.333 1.00 96.00 108 GLN A N 1
ATOM 865 C CA . GLN A 1 108 ? 16.789 -9.547 9.297 1.00 96.00 108 GLN A CA 1
ATOM 866 C C . GLN A 1 108 ? 16.582 -8.235 10.057 1.00 96.00 108 GLN A C 1
ATOM 868 O O . GLN A 1 108 ? 17.559 -7.654 10.527 1.00 96.00 108 GLN A O 1
ATOM 873 N N . TYR A 1 109 ? 15.348 -7.744 10.207 1.00 94.00 109 TYR A N 1
ATOM 874 C CA . TYR A 1 109 ? 15.126 -6.460 10.872 1.00 94.00 109 TYR A CA 1
ATOM 875 C C . TYR A 1 109 ? 15.408 -6.555 12.377 1.00 94.00 109 TYR A C 1
ATOM 877 O O . TYR A 1 109 ? 14.882 -7.422 13.074 1.00 94.00 109 TYR A O 1
ATOM 885 N N . LYS A 1 110 ? 16.250 -5.646 12.882 1.00 93.12 110 LYS A N 1
ATOM 886 C CA . LYS A 1 110 ? 16.617 -5.528 14.308 1.00 93.12 110 LYS A CA 1
ATOM 887 C C . LYS A 1 110 ? 16.365 -4.128 14.878 1.00 93.12 110 LYS A C 1
ATOM 889 O O . LYS A 1 110 ? 16.827 -3.820 15.972 1.00 93.12 110 LYS A O 1
ATOM 894 N N . GLY A 1 111 ? 15.691 -3.264 14.119 1.00 91.75 111 GLY A N 1
ATOM 895 C CA . GLY A 1 11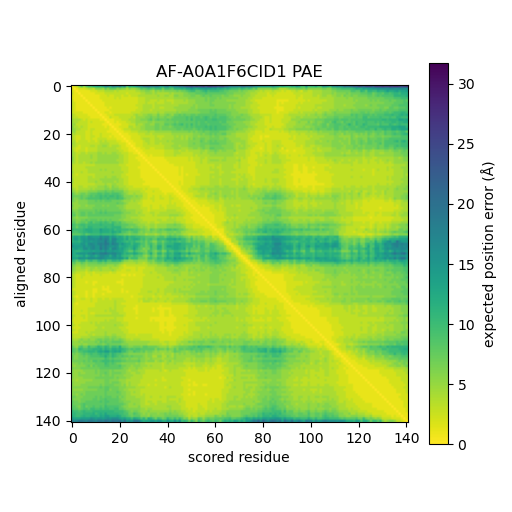1 ? 15.348 -1.918 14.570 1.00 91.75 111 GLY A CA 1
ATOM 896 C C . GLY A 1 111 ? 14.187 -1.915 15.565 1.00 91.75 111 GLY A C 1
ATOM 897 O O . GLY A 1 111 ? 13.528 -2.931 15.787 1.00 91.75 111 GLY A O 1
ATOM 898 N N . GLY A 1 112 ? 13.940 -0.751 16.163 1.00 89.69 112 GLY A N 1
ATOM 899 C CA . GLY A 1 112 ? 12.759 -0.528 16.994 1.00 89.69 112 GLY A CA 1
ATOM 900 C C . GLY A 1 112 ? 11.467 -0.414 16.172 1.00 89.69 112 GLY A C 1
ATOM 901 O O . GLY A 1 112 ? 11.498 -0.468 14.944 1.00 89.69 112 GLY A O 1
ATOM 902 N N . PRO A 1 113 ? 10.315 -0.231 16.831 1.00 86.56 113 PRO A N 1
ATOM 903 C CA . PRO A 1 113 ? 9.049 0.015 16.150 1.00 86.56 113 PRO A CA 1
ATOM 904 C C . PRO A 1 113 ? 9.121 1.215 15.196 1.00 86.56 113 PRO A C 1
ATOM 906 O O . PRO A 1 113 ? 9.884 2.160 15.409 1.00 86.56 113 PRO A O 1
ATOM 909 N N . SER A 1 114 ? 8.294 1.198 14.149 1.00 84.88 114 SER A N 1
ATOM 910 C CA . SER A 1 114 ? 8.134 2.355 13.267 1.00 84.88 114 SER A CA 1
ATOM 911 C C . SER A 1 114 ? 7.625 3.574 14.044 1.00 84.88 114 SER A C 1
ATOM 913 O O . SER A 1 114 ? 6.867 3.443 15.002 1.00 84.88 114 SER A O 1
ATOM 915 N N . LYS A 1 115 ? 8.006 4.777 13.607 1.00 84.50 115 LYS A N 1
ATOM 916 C CA . LYS A 1 115 ? 7.485 6.031 14.169 1.00 84.50 115 LYS A CA 1
ATOM 917 C C . LYS A 1 115 ? 5.950 6.052 14.124 1.00 84.50 115 LYS A C 1
ATOM 919 O O . LYS A 1 115 ? 5.371 5.717 13.091 1.00 84.50 115 LYS A O 1
ATOM 924 N N . GLY A 1 116 ? 5.315 6.481 15.211 1.00 83.81 116 GLY A N 1
ATOM 925 C CA . GLY A 1 116 ? 3.862 6.498 15.387 1.00 83.81 116 GLY A CA 1
ATOM 926 C C . GLY A 1 116 ? 3.310 5.225 16.035 1.00 83.81 116 GLY A C 1
ATOM 927 O O . GLY A 1 116 ? 2.192 5.245 16.547 1.00 83.81 116 GLY A O 1
ATOM 928 N N . TYR A 1 117 ? 4.080 4.130 16.081 1.00 87.56 117 TYR A N 1
ATOM 929 C CA . TYR A 1 117 ? 3.641 2.876 16.702 1.00 87.56 117 TYR A CA 1
ATOM 930 C C . TYR A 1 117 ? 3.515 2.982 18.232 1.00 87.56 117 TYR A C 1
ATOM 932 O O . TYR A 1 117 ? 2.822 2.183 18.857 1.00 87.56 117 TYR A O 1
ATOM 940 N N . GLU A 1 118 ? 4.102 4.012 18.844 1.00 88.44 118 GLU A N 1
ATOM 941 C CA . GLU A 1 118 ? 3.852 4.413 20.231 1.00 88.44 118 GLU A CA 1
ATOM 942 C C . GLU A 1 118 ? 2.369 4.716 20.515 1.00 88.44 118 GLU A C 1
ATOM 944 O O . GLU A 1 118 ? 1.915 4.578 21.650 1.00 88.44 118 GLU A O 1
ATOM 949 N N . HIS A 1 119 ? 1.588 5.072 19.491 1.00 89.31 119 HIS A N 1
ATOM 950 C CA . HIS A 1 119 ? 0.156 5.347 19.608 1.00 89.31 119 HIS A CA 1
ATOM 951 C C . HIS A 1 119 ? -0.721 4.113 19.367 1.00 89.31 119 HIS A C 1
ATOM 953 O O . HIS A 1 119 ? -1.945 4.213 19.453 1.00 89.31 119 HIS A O 1
ATOM 959 N N . ARG A 1 120 ? -0.132 2.931 19.129 1.00 90.31 120 ARG A N 1
ATOM 960 C CA . ARG A 1 120 ? -0.865 1.708 18.768 1.00 90.31 120 ARG A CA 1
ATOM 961 C C . ARG A 1 120 ? -1.964 1.338 19.766 1.00 90.31 120 ARG A C 1
ATOM 963 O O . ARG A 1 120 ? -3.042 0.911 19.366 1.00 90.31 120 ARG A O 1
ATOM 970 N N . ALA A 1 121 ? -1.718 1.525 21.061 1.00 92.88 121 ALA A N 1
ATOM 971 C CA . ALA A 1 121 ? -2.725 1.270 22.090 1.00 92.88 121 ALA A CA 1
ATOM 972 C C . ALA A 1 121 ? -3.945 2.202 21.956 1.00 92.88 121 ALA A C 1
ATOM 974 O O . ALA A 1 121 ? -5.079 1.756 22.112 1.00 92.88 121 ALA A O 1
ATOM 975 N N . ALA A 1 122 ? -3.727 3.475 21.613 1.00 92.38 122 ALA A N 1
ATOM 976 C CA . ALA A 1 122 ? -4.806 4.431 21.376 1.00 92.38 122 ALA A CA 1
ATOM 977 C C . ALA A 1 122 ? -5.593 4.104 20.095 1.00 92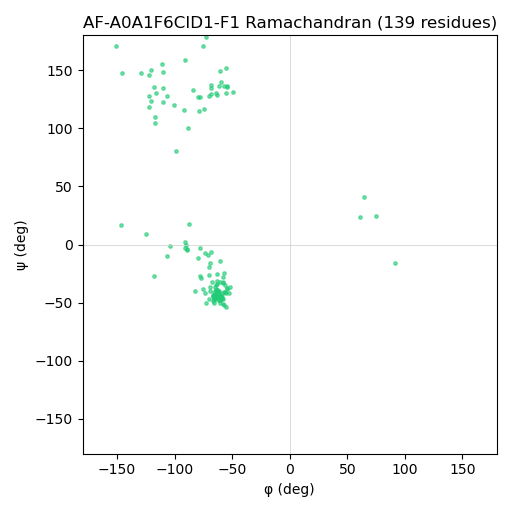.38 122 ALA A C 1
ATOM 979 O O . ALA A 1 122 ? -6.816 4.236 20.088 1.00 92.38 122 ALA A O 1
ATOM 980 N N . GLU A 1 123 ? -4.924 3.629 19.037 1.00 91.56 123 GLU A N 1
ATOM 981 C CA . GLU A 1 123 ? -5.593 3.153 17.817 1.00 91.56 123 GLU A CA 1
ATOM 982 C C . GLU A 1 123 ? -6.535 1.976 18.108 1.00 91.56 123 GLU A C 1
ATOM 984 O O . GLU A 1 123 ? -7.689 1.985 17.678 1.00 91.56 123 GLU A O 1
ATOM 989 N N . LEU A 1 124 ? -6.060 0.978 18.863 1.00 93.75 124 LEU A N 1
ATOM 990 C CA . LEU A 1 124 ? -6.853 -0.198 19.232 1.00 93.75 124 LEU A CA 1
ATOM 991 C C . LEU A 1 124 ? -8.036 0.178 20.135 1.00 93.75 124 LEU A C 1
ATOM 993 O O . LEU A 1 124 ? -9.154 -0.266 19.890 1.00 93.75 124 LEU A O 1
ATOM 997 N N . ALA A 1 125 ? -7.826 1.063 21.113 1.00 94.62 125 ALA A N 1
ATOM 998 C CA . ALA A 1 125 ? -8.904 1.546 21.975 1.00 94.62 125 ALA A CA 1
ATOM 999 C C . ALA A 1 125 ? -9.978 2.323 21.189 1.00 94.62 125 ALA A C 1
ATOM 1001 O O . ALA A 1 125 ? -11.176 2.174 21.445 1.00 94.62 125 ALA A O 1
ATOM 1002 N N . LEU A 1 126 ? -9.571 3.142 20.208 1.00 94.00 126 LEU A N 1
ATOM 1003 C CA . LEU A 1 126 ? -10.507 3.830 19.319 1.00 94.00 126 LEU A CA 1
ATOM 1004 C C . LEU A 1 126 ? -11.307 2.830 18.479 1.00 94.00 126 LEU A C 1
ATOM 1006 O O . LEU A 1 126 ? -12.524 2.970 18.369 1.00 94.00 126 LEU A O 1
ATOM 1010 N N . MET A 1 127 ? -10.629 1.830 17.912 1.00 94.44 127 MET A N 1
ATOM 1011 C CA . MET A 1 127 ? -11.242 0.765 17.119 1.00 94.44 127 MET A CA 1
ATOM 1012 C C . MET A 1 127 ? -12.322 0.025 17.918 1.00 94.44 127 MET A C 1
ATOM 1014 O O . MET A 1 127 ? -13.459 -0.079 17.461 1.00 94.44 127 MET A O 1
ATOM 1018 N N . GLU A 1 128 ? -11.995 -0.444 19.123 1.00 95.81 128 GLU A N 1
ATOM 1019 C CA . GLU A 1 128 ? -12.931 -1.163 19.997 1.00 95.81 128 GLU A CA 1
ATOM 1020 C C . GLU A 1 128 ? -14.152 -0.309 20.351 1.00 95.81 128 GLU A C 1
ATOM 1022 O O . GLU A 1 128 ? -15.299 -0.752 20.220 1.00 95.81 128 GLU A O 1
ATOM 1027 N N . LYS A 1 129 ? -13.919 0.950 20.746 1.00 95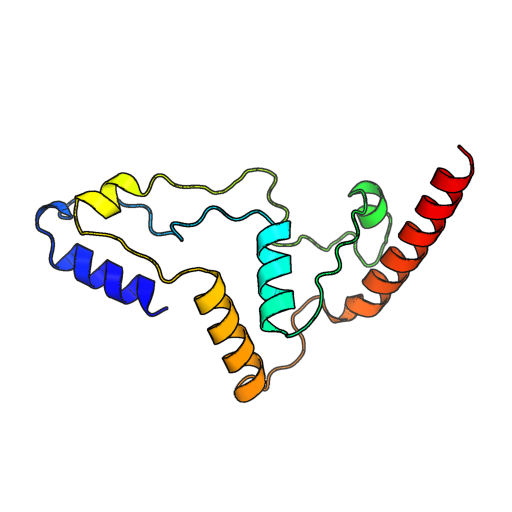.50 129 LYS A N 1
ATOM 1028 C CA . LYS A 1 129 ? -14.988 1.904 21.061 1.00 95.50 129 LYS A CA 1
ATOM 1029 C C . LYS A 1 129 ? -15.889 2.171 19.856 1.00 95.50 129 LYS A C 1
ATOM 1031 O O . LYS A 1 129 ? -17.107 2.246 20.021 1.00 95.50 129 LYS A O 1
ATOM 1036 N N . TRP A 1 130 ? -15.304 2.338 18.670 1.00 95.75 130 TRP A N 1
ATOM 1037 C CA . TRP A 1 130 ? -16.040 2.601 17.437 1.00 95.75 130 TRP A CA 1
ATOM 1038 C C . TRP A 1 130 ? -16.914 1.414 17.041 1.00 95.75 130 TRP A C 1
ATOM 1040 O O . TRP A 1 130 ? -18.115 1.598 16.865 1.00 95.75 130 TRP A O 1
ATOM 1050 N N . ASN A 1 131 ? -16.351 0.205 16.994 1.00 95.25 131 ASN A N 1
ATOM 1051 C CA . ASN A 1 131 ? -17.096 -1.005 16.641 1.00 95.25 131 ASN A CA 1
ATOM 1052 C C . ASN A 1 131 ? -18.253 -1.246 17.618 1.00 95.25 131 ASN A C 1
ATOM 1054 O O . ASN A 1 131 ? -19.388 -1.424 17.191 1.00 95.25 131 ASN A O 1
ATOM 1058 N N . SER A 1 132 ? -18.009 -1.089 18.923 1.00 95.88 132 SER A N 1
ATOM 1059 C CA . SER A 1 132 ? -19.051 -1.234 19.951 1.00 95.88 132 SER A CA 1
ATOM 1060 C C . SER A 1 132 ? -20.161 -0.177 19.839 1.00 95.88 132 SER A C 1
ATOM 1062 O O . SER A 1 132 ? -21.319 -0.415 20.184 1.00 95.88 132 SER A O 1
ATOM 1064 N N . ALA A 1 133 ? -19.827 1.051 19.430 1.00 95.19 133 ALA A N 1
ATOM 1065 C CA . ALA A 1 133 ? -20.817 2.102 19.198 1.00 95.19 133 ALA A CA 1
ATOM 1066 C C . ALA A 1 133 ? -21.617 1.850 17.914 1.00 95.19 133 ALA A C 1
ATOM 1068 O O . ALA A 1 133 ? -22.834 2.024 17.916 1.00 95.19 133 ALA A O 1
ATOM 1069 N N . PHE A 1 134 ? -20.944 1.414 16.851 1.00 94.44 134 PHE A N 1
ATOM 1070 C CA . PHE A 1 134 ? -21.558 1.102 15.570 1.00 94.44 134 PHE A CA 1
ATOM 1071 C C . PHE A 1 134 ? -22.507 -0.095 15.672 1.00 94.44 134 PHE A C 1
ATOM 1073 O O . PHE A 1 134 ? -23.647 0.006 15.235 1.00 94.44 134 PHE A O 1
ATOM 1080 N N . GLU A 1 135 ? -22.099 -1.180 16.332 1.00 95.00 135 GLU A N 1
ATOM 1081 C CA . GLU A 1 135 ? -22.954 -2.349 16.573 1.00 95.00 135 GLU A CA 1
ATOM 1082 C C . GLU A 1 135 ? -24.219 -1.979 17.353 1.00 95.00 135 GLU A C 1
ATOM 1084 O O . GLU A 1 135 ? -25.319 -2.343 16.944 1.00 95.00 135 GLU A O 1
ATOM 1089 N N . ARG A 1 136 ? -24.086 -1.184 18.427 1.00 96.69 136 ARG A N 1
ATOM 1090 C CA . ARG A 1 136 ? -25.241 -0.689 19.198 1.00 96.69 136 ARG A CA 1
ATOM 1091 C C . ARG A 1 136 ? -26.168 0.206 18.384 1.00 96.69 136 ARG A C 1
ATOM 1093 O O . ARG A 1 136 ? -27.364 0.217 18.647 1.00 96.69 136 ARG A O 1
ATOM 1100 N N . PHE A 1 137 ? -25.625 0.994 17.460 1.00 94.94 137 PHE A N 1
ATOM 1101 C CA . PHE A 1 137 ? -26.424 1.825 16.563 1.00 94.94 137 PHE A CA 1
ATOM 1102 C C . PHE A 1 137 ? -27.184 0.958 15.556 1.00 94.94 137 PHE A C 1
ATOM 1104 O O . PHE A 1 137 ? -28.385 1.130 15.391 1.00 94.94 137 PHE A O 1
ATOM 1111 N N . VAL A 1 138 ? -26.505 -0.005 14.928 1.00 95.12 138 VAL A N 1
ATOM 1112 C CA . VAL A 1 138 ? -27.117 -0.923 13.959 1.00 95.12 138 VAL A CA 1
ATOM 1113 C C . VAL A 1 138 ? -28.195 -1.787 14.614 1.00 95.12 138 VAL A C 1
ATOM 1115 O O . VAL A 1 138 ? -29.247 -1.967 14.019 1.00 95.12 138 VAL A O 1
ATOM 1118 N N . SER A 1 139 ? -27.995 -2.261 15.849 1.00 95.06 139 SER A N 1
ATOM 1119 C CA . SER A 1 139 ? -28.975 -3.104 16.553 1.00 95.06 139 SER A CA 1
ATOM 1120 C C . SER A 1 139 ? -30.273 -2.386 16.953 1.00 95.06 139 SER A C 1
ATOM 1122 O O . SER A 1 139 ? -31.154 -3.013 17.534 1.00 95.06 139 SER A O 1
ATOM 1124 N N . GLN A 1 140 ? -30.364 -1.067 16.753 1.00 92.75 140 GLN A N 1
ATOM 1125 C CA . GLN A 1 140 ?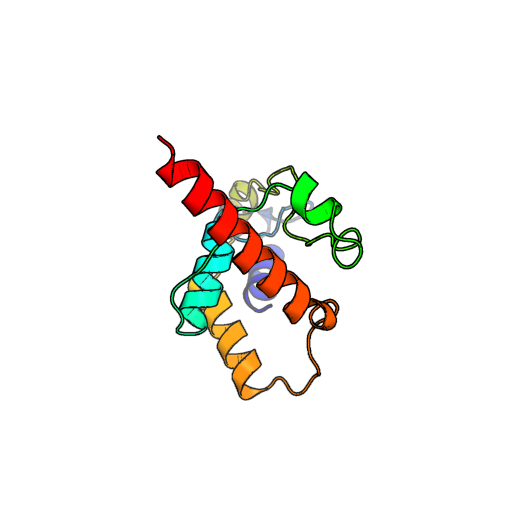 -31.563 -0.269 17.040 1.00 92.75 140 GLN A CA 1
ATOM 1126 C C . GLN A 1 140 ? -32.518 -0.153 15.839 1.00 92.75 140 GLN A C 1
ATOM 1128 O O . GLN A 1 140 ? -33.587 0.440 15.991 1.00 92.75 140 GLN A O 1
ATOM 1133 N N . PHE A 1 141 ? -32.147 -0.704 14.681 1.00 84.94 141 PHE A N 1
ATOM 1134 C CA . PHE A 1 141 ? -32.965 -0.787 13.467 1.00 84.94 141 PHE A CA 1
ATOM 1135 C C . PHE A 1 141 ? -33.295 -2.246 13.142 1.00 84.94 141 PHE A C 1
ATOM 1137 O O . PHE A 1 141 ? -34.339 -2.459 12.488 1.00 84.94 141 PHE A O 1
#

Radius of gyration: 20.3 Å; Cα contacts (8 Å, |Δi|>4): 87; chains: 1; bounding box: 52×30×51 Å

Mean predicted aligned error: 5.06 Å

Solvent-accessible surface area (backbone atoms only — not comparable to full-atom values): 8920 Å² total; per-residue (Å²): 114,65,51,62,53,54,42,49,52,34,39,74,73,21,80,71,41,62,98,60,88,76,67,88,74,74,83,71,89,76,51,74,65,58,52,52,38,46,51,25,52,56,70,74,41,84,67,83,84,82,92,71,61,66,72,64,47,54,68,33,87,89,46,48,82,68,74,62,91,80,69,62,94,62,87,91,79,76,80,44,66,63,40,36,71,47,41,58,52,68,61,77,58,66,65,60,52,46,33,55,51,47,52,45,48,72,75,68,62,82,76,78,79,61,89,70,54,88,46,47,68,59,53,52,52,50,49,54,53,47,51,58,51,50,53,58,56,59,74,74,112

Foldseek 3Di:
DVLVVVLVVLLVPFPLNPPDDADDDAPDFDAPQNVQCLLQVLVVHGRDDFDDDPVLQCVDPLRVPDDDPNPDPDRPDDDHVSSCPRRNRDDDPPSVVSNVVVVCCVPPDDDDDDPPCVCVVVVVVSRVVVVVVVVVVVVVD